Protein AF-A0AA94KXQ0-F1 (afdb_monomer_lite)

pLDDT: mean 83.4, std 13.96, range [42.69, 98.12]

InterPro domains:
  IPR001387 Cro/C1-type, helix-turn-helix domain [PF13443] (62-124)
  IPR001387 Cro/C1-type, helix-turn-helix domain [PS50943] (79-118)
  IPR001387 Cro/C1-type, helix-turn-helix domain [cd00093] (64-118)
  IPR010982 Lambda repressor-like, DNA-binding domain superfamily [G3DSA:1.10.260.40] (54-127)
  IPR010982 Lambda repressor-like, DNA-binding domain superfamily [SSF47413] (56-124)

Secondary structure (DSSP, 8-state):
----TT-EEEEE-SSSEEEEEEEEEETTEEEEEETTTTEEEEEEGGGEEE--STT--SEEETHHHHHHHTT--HHHHHHHH---HHHHHHHHTT--S---HHHHHHHHHHHT--HHHHEEE------

Foldseek 3Di:
DFDDQQAWWWFQDVVGIFIWGFHDDDDQWTFIQTPVVRDTDIDGNVRIGHPDVPPPPLKAFLLLVLCVVVVHDLVVLCVQQVDDSVLSVCRNVRVDPDDDVSRLVSVCVVSVHDSCNGMHGHDPDDD

Structure (mmCIF, N/CA/C/O backbone):
data_AF-A0AA94KXQ0-F1
#
_entry.id   AF-A0AA94KXQ0-F1
#
loop_
_atom_site.group_PDB
_atom_site.id
_atom_site.type_symbol
_atom_site.label_atom_id
_atom_site.label_alt_id
_atom_site.label_comp_id
_atom_site.label_asym_id
_atom_site.label_entity_id
_atom_site.label_seq_id
_atom_site.pdbx_PDB_ins_code
_atom_site.Cartn_x
_atom_site.Cartn_y
_atom_site.Cartn_z
_atom_site.occupancy
_atom_site.B_iso_or_equiv
_atom_site.auth_seq_id
_atom_site.auth_comp_id
_atom_site.auth_asym_id
_atom_site.auth_atom_id
_atom_site.pdbx_PDB_model_num
ATOM 1 N N . MET A 1 1 ? 16.430 -14.609 -23.253 1.00 53.09 1 MET A N 1
ATOM 2 C CA . MET A 1 1 ? 15.079 -14.021 -23.312 1.00 53.09 1 MET A CA 1
ATOM 3 C C . MET A 1 1 ? 15.297 -12.518 -23.320 1.00 53.09 1 MET A C 1
ATOM 5 O O . MET A 1 1 ? 15.898 -12.029 -22.374 1.00 53.09 1 MET A O 1
ATOM 9 N N . GLN A 1 2 ? 15.048 -11.843 -24.445 1.00 72.56 2 GLN A N 1
ATOM 10 C CA . GLN A 1 2 ? 15.337 -10.411 -24.585 1.00 72.56 2 GLN A CA 1
ATOM 11 C C . GLN A 1 2 ? 14.088 -9.640 -24.178 1.00 72.56 2 GLN A C 1
ATOM 13 O O . GLN A 1 2 ? 13.001 -9.942 -24.651 1.00 72.56 2 GLN A O 1
ATOM 18 N N . PHE A 1 3 ? 14.256 -8.722 -23.241 1.00 80.50 3 PHE A N 1
ATOM 19 C CA . PHE A 1 3 ? 13.192 -7.869 -22.753 1.00 80.50 3 PHE A CA 1
ATOM 20 C C . PHE A 1 3 ? 12.638 -6.951 -23.850 1.00 80.50 3 PHE A C 1
ATOM 22 O O . PHE A 1 3 ? 13.368 -6.587 -24.773 1.00 80.50 3 PHE A O 1
ATOM 29 N N . GLU A 1 4 ? 11.387 -6.518 -23.706 1.00 84.62 4 GLU A N 1
ATOM 30 C CA . GLU A 1 4 ? 10.721 -5.611 -24.648 1.00 84.62 4 GLU A CA 1
ATOM 31 C C . GLU A 1 4 ? 10.370 -4.261 -24.005 1.00 84.62 4 GLU A C 1
ATOM 33 O O . GLU A 1 4 ? 10.152 -4.148 -22.796 1.00 84.62 4 GLU A O 1
ATOM 38 N N . GLU A 1 5 ? 10.317 -3.198 -24.812 1.00 86.44 5 GLU A N 1
ATOM 39 C CA . GLU A 1 5 ? 9.827 -1.898 -24.342 1.00 86.44 5 GLU A CA 1
ATOM 40 C C . GLU A 1 5 ? 8.354 -1.998 -23.925 1.00 86.44 5 GLU A C 1
ATOM 42 O O . GLU A 1 5 ? 7.533 -2.597 -24.612 1.00 86.44 5 GLU A O 1
ATOM 47 N N . GLY A 1 6 ? 8.010 -1.405 -22.783 1.00 82.62 6 GLY A N 1
ATOM 48 C CA . GLY A 1 6 ? 6.681 -1.506 -22.179 1.00 82.62 6 GLY A CA 1
ATOM 49 C C . GLY A 1 6 ? 6.484 -2.726 -21.276 1.00 82.62 6 GLY A C 1
ATOM 50 O O . GLY A 1 6 ? 5.521 -2.740 -20.513 1.00 82.62 6 GLY A O 1
ATOM 51 N N . GLN A 1 7 ? 7.398 -3.701 -21.287 1.00 84.19 7 GLN A N 1
ATOM 52 C CA . GLN A 1 7 ? 7.315 -4.884 -20.432 1.00 84.19 7 GLN A CA 1
ATOM 53 C C . GLN A 1 7 ? 7.465 -4.525 -18.943 1.00 84.19 7 GLN A C 1
ATOM 55 O O . GLN A 1 7 ? 8.318 -3.713 -18.566 1.00 84.19 7 GLN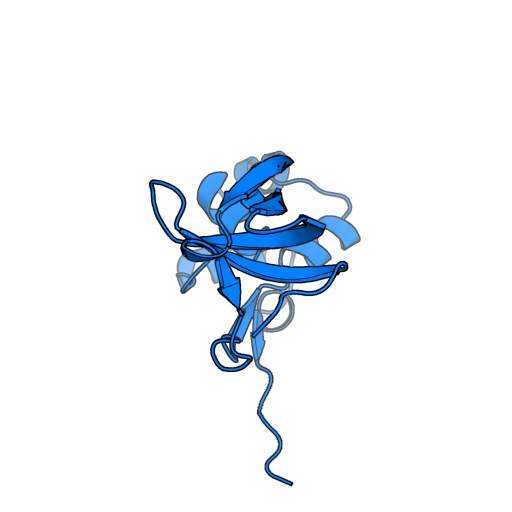 A O 1
ATOM 60 N N . GLU A 1 8 ? 6.662 -5.158 -18.084 1.00 81.75 8 GLU A N 1
ATOM 61 C CA . GLU A 1 8 ? 6.839 -5.099 -16.631 1.00 81.75 8 GLU A CA 1
ATOM 62 C C . GLU A 1 8 ? 7.847 -6.146 -16.142 1.00 81.75 8 GLU A C 1
ATOM 64 O O . GLU A 1 8 ? 7.852 -7.298 -16.575 1.00 81.75 8 GLU A O 1
ATOM 69 N N . VAL A 1 9 ? 8.722 -5.724 -15.230 1.00 85.88 9 VAL A N 1
ATOM 70 C CA . VAL A 1 9 ? 9.831 -6.525 -14.701 1.00 85.88 9 VAL A CA 1
ATOM 71 C C . VAL A 1 9 ? 10.018 -6.311 -13.201 1.00 85.88 9 VAL A C 1
ATOM 73 O O . VAL A 1 9 ? 9.662 -5.256 -12.664 1.00 85.88 9 VAL A O 1
ATOM 76 N N . MET A 1 10 ? 10.619 -7.296 -12.531 1.00 81.19 10 MET A N 1
ATOM 77 C CA . MET A 1 10 ? 11.111 -7.154 -11.163 1.00 81.19 10 MET A CA 1
ATOM 78 C C . MET A 1 10 ? 12.607 -6.873 -11.203 1.00 81.19 10 MET A C 1
ATOM 80 O O . MET A 1 10 ? 13.384 -7.617 -11.796 1.00 81.19 10 MET A O 1
ATOM 84 N N . ILE A 1 11 ? 13.020 -5.794 -10.557 1.00 81.50 11 ILE A N 1
ATOM 85 C CA . ILE A 1 11 ? 14.429 -5.442 -10.401 1.00 81.50 11 ILE A CA 1
ATOM 86 C C . ILE A 1 11 ? 14.870 -5.731 -8.972 1.00 81.50 11 ILE A C 1
ATOM 88 O O . ILE A 1 11 ? 14.142 -5.427 -8.025 1.00 81.50 11 ILE A O 1
ATOM 92 N N . ASP A 1 12 ? 16.059 -6.297 -8.804 1.00 71.44 12 ASP A N 1
ATOM 93 C CA . ASP A 1 12 ? 16.683 -6.404 -7.486 1.00 71.44 12 ASP A CA 1
ATOM 94 C C . ASP A 1 12 ? 17.334 -5.057 -7.129 1.00 71.44 12 ASP A C 1
ATOM 96 O O . ASP A 1 12 ? 18.297 -4.622 -7.764 1.00 71.44 12 ASP A O 1
ATOM 100 N N . TYR A 1 13 ? 16.756 -4.334 -6.167 1.00 69.00 13 TYR A N 1
ATOM 101 C CA . TYR A 1 13 ? 17.180 -2.991 -5.781 1.00 69.00 13 TYR A CA 1
ATOM 102 C C . TYR A 1 13 ? 17.287 -2.859 -4.265 1.00 69.00 13 TYR A C 1
ATOM 104 O O . TYR A 1 13 ? 16.295 -2.829 -3.546 1.00 69.00 13 TYR A O 1
ATOM 112 N N . VAL A 1 14 ? 18.500 -2.690 -3.746 1.00 59.66 14 VAL A N 1
ATOM 113 C CA . VAL A 1 14 ? 18.712 -2.611 -2.296 1.00 59.66 14 VAL A CA 1
ATOM 114 C C . VAL A 1 14 ? 17.888 -1.462 -1.671 1.00 59.66 14 VAL A C 1
ATOM 116 O O . VAL A 1 14 ? 18.127 -0.300 -2.011 1.00 59.66 14 VAL A O 1
ATOM 119 N N . PRO A 1 15 ? 16.961 -1.735 -0.723 1.00 52.53 15 PRO A N 1
ATOM 120 C CA . PRO A 1 15 ? 16.627 -3.034 -0.128 1.00 52.53 15 PRO A CA 1
ATOM 121 C C . PRO A 1 15 ? 15.406 -3.726 -0.790 1.00 52.53 15 PRO A C 1
ATOM 123 O O . PRO A 1 15 ? 14.259 -3.360 -0.512 1.00 52.53 15 PRO A O 1
ATOM 126 N N . GLY A 1 16 ? 15.649 -4.786 -1.574 1.00 68.88 16 GLY A N 1
ATOM 127 C CA . GLY A 1 16 ? 14.641 -5.749 -2.049 1.00 68.88 16 GLY A CA 1
ATOM 128 C C . GLY A 1 16 ? 14.194 -5.633 -3.515 1.00 68.88 16 GLY A C 1
ATOM 129 O O . GLY A 1 16 ? 14.661 -4.807 -4.286 1.00 68.88 16 GLY A O 1
ATOM 130 N N . MET A 1 17 ? 13.245 -6.479 -3.918 1.00 76.00 17 MET A N 1
ATOM 131 C CA . MET A 1 17 ? 12.717 -6.444 -5.283 1.00 76.00 17 MET A CA 1
ATOM 132 C C . MET A 1 17 ? 11.724 -5.289 -5.487 1.00 76.00 17 MET A C 1
ATOM 134 O O . MET A 1 17 ? 10.936 -4.953 -4.597 1.00 76.00 17 MET A O 1
ATOM 138 N N . MET A 1 18 ? 11.737 -4.676 -6.671 1.00 78.44 18 MET A N 1
ATOM 139 C CA . MET A 1 18 ? 10.806 -3.611 -7.054 1.00 78.44 18 MET A CA 1
ATOM 140 C C . MET A 1 18 ? 10.211 -3.855 -8.439 1.00 78.44 18 MET A C 1
ATOM 142 O O . MET A 1 18 ? 10.912 -4.296 -9.342 1.00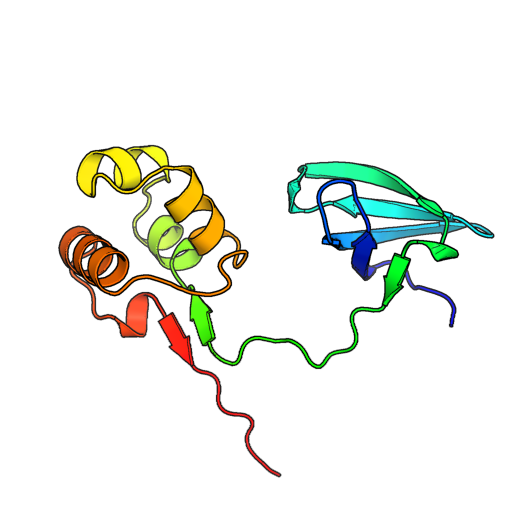 78.44 18 MET A O 1
ATOM 146 N N . LYS A 1 19 ? 8.941 -3.478 -8.623 1.00 81.06 19 LYS A N 1
ATOM 147 C CA . LYS A 1 19 ? 8.282 -3.481 -9.933 1.00 81.06 19 LYS A CA 1
ATOM 148 C C . LYS A 1 19 ? 8.751 -2.293 -10.774 1.00 81.06 19 LYS A C 1
ATOM 150 O O . LYS A 1 19 ? 8.746 -1.148 -10.302 1.00 81.06 19 LYS A O 1
ATOM 155 N N . ALA A 1 20 ? 9.088 -2.534 -12.032 1.00 86.00 20 ALA A N 1
ATOM 156 C CA . ALA A 1 20 ? 9.500 -1.508 -12.979 1.00 86.00 20 ALA A CA 1
ATOM 157 C C . ALA A 1 20 ? 8.926 -1.769 -14.377 1.00 86.00 20 ALA A C 1
ATOM 159 O O . ALA A 1 20 ? 8.634 -2.907 -14.726 1.00 86.00 20 ALA A O 1
ATOM 160 N N . THR A 1 21 ? 8.784 -0.714 -15.179 1.00 88.06 21 THR A N 1
ATOM 161 C CA . THR A 1 21 ? 8.464 -0.833 -16.611 1.00 88.06 21 THR A CA 1
ATOM 162 C C . THR A 1 21 ? 9.703 -0.543 -17.429 1.00 88.06 21 THR A C 1
ATOM 164 O O . THR A 1 21 ? 10.372 0.472 -17.211 1.00 88.06 21 THR A O 1
ATOM 167 N N . ILE A 1 22 ? 9.983 -1.381 -18.416 1.00 90.62 22 ILE A N 1
ATOM 168 C CA . ILE A 1 22 ? 11.069 -1.155 -19.361 1.00 90.62 22 ILE A CA 1
ATOM 169 C C . ILE A 1 22 ? 10.691 -0.014 -20.299 1.00 90.62 22 ILE A C 1
ATOM 171 O O . ILE A 1 22 ? 9.662 -0.040 -20.965 1.00 90.62 22 ILE A O 1
ATOM 175 N N . LYS A 1 23 ? 11.525 1.024 -20.328 1.00 91.50 23 LYS A N 1
ATOM 176 C CA . LYS A 1 23 ? 11.352 2.191 -21.198 1.00 91.50 23 LYS A CA 1
ATOM 177 C C . LYS A 1 23 ? 12.154 2.066 -22.478 1.00 91.50 23 LYS A C 1
ATOM 179 O O . LYS A 1 23 ? 11.649 2.445 -23.521 1.00 91.50 23 LYS A O 1
ATOM 184 N N . THR A 1 24 ? 13.384 1.567 -22.387 1.00 88.56 24 THR A N 1
ATOM 185 C CA . THR A 1 24 ? 14.235 1.308 -23.554 1.00 88.56 24 THR A CA 1
ATOM 186 C C . THR A 1 24 ? 15.144 0.120 -23.298 1.00 88.56 24 THR A C 1
ATOM 188 O O . THR A 1 24 ? 15.683 0.007 -22.193 1.00 88.56 24 THR A O 1
ATOM 191 N N . VAL A 1 25 ? 15.406 -0.682 -24.326 1.00 87.62 25 VAL A N 1
ATOM 192 C CA . VAL A 1 25 ? 16.363 -1.800 -24.290 1.00 87.62 25 VAL A CA 1
ATOM 193 C C . VAL A 1 25 ? 17.529 -1.486 -25.224 1.00 87.62 25 VAL A C 1
ATOM 195 O O . VAL A 1 25 ? 17.312 -1.092 -26.369 1.00 87.62 25 VAL A O 1
ATOM 198 N N . ARG A 1 26 ? 18.770 -1.596 -24.738 1.00 82.25 26 ARG A N 1
ATOM 199 C CA . ARG A 1 26 ? 19.986 -1.369 -25.534 1.00 82.25 26 ARG A CA 1
ATOM 200 C C . ARG A 1 26 ? 21.072 -2.339 -25.107 1.00 82.25 26 ARG A C 1
ATOM 202 O O . ARG A 1 26 ? 21.480 -2.298 -23.954 1.00 82.25 26 ARG A O 1
ATOM 209 N N . ASP A 1 27 ? 21.557 -3.142 -26.046 1.00 81.12 27 ASP A N 1
ATOM 210 C CA . ASP A 1 27 ? 22.637 -4.107 -25.826 1.00 81.12 27 ASP A CA 1
ATOM 211 C C . ASP A 1 27 ? 22.375 -5.010 -24.600 1.00 81.12 27 ASP A C 1
ATOM 213 O O . ASP A 1 27 ? 21.523 -5.898 -24.661 1.00 81.12 27 ASP A O 1
ATOM 217 N N . ASP A 1 28 ? 23.081 -4.759 -23.495 1.00 80.50 28 ASP A N 1
ATOM 218 C CA . ASP A 1 28 ? 23.046 -5.461 -22.209 1.00 80.50 28 ASP A CA 1
ATOM 219 C C . ASP A 1 28 ? 22.431 -4.631 -21.062 1.00 80.50 28 ASP A C 1
ATOM 221 O O . ASP A 1 28 ? 22.497 -5.012 -19.892 1.00 80.50 28 ASP A O 1
ATOM 225 N N . ALA A 1 29 ? 21.781 -3.509 -21.376 1.00 82.06 29 ALA A N 1
ATOM 226 C CA . ALA A 1 29 ? 21.147 -2.646 -20.390 1.00 82.06 29 ALA A CA 1
ATOM 227 C C . ALA A 1 29 ? 19.720 -2.238 -20.779 1.00 82.06 29 ALA A C 1
ATOM 229 O O . ALA A 1 29 ? 19.386 -1.970 -21.936 1.00 82.06 29 ALA A O 1
ATOM 230 N N . CYS A 1 30 ? 18.867 -2.091 -19.769 1.00 87.44 30 CYS A N 1
ATOM 231 C CA . CYS A 1 30 ? 17.552 -1.484 -19.912 1.00 87.44 30 CYS A CA 1
ATOM 232 C C . CYS A 1 30 ? 17.482 -0.183 -19.117 1.00 87.44 30 CYS A C 1
ATOM 234 O O . CYS A 1 30 ? 17.889 -0.109 -17.956 1.00 87.44 30 CYS A O 1
ATOM 236 N N . ARG A 1 31 ? 16.887 0.853 -19.715 1.00 88.81 31 ARG A N 1
ATOM 237 C CA . ARG A 1 31 ? 16.346 1.965 -18.931 1.00 88.81 31 ARG A CA 1
ATOM 238 C C . ARG A 1 31 ? 14.965 1.546 -18.472 1.00 88.81 31 ARG A C 1
ATOM 240 O O . ARG A 1 31 ? 14.105 1.255 -19.301 1.00 88.81 31 ARG A O 1
ATOM 247 N N . VAL A 1 32 ? 14.754 1.534 -17.168 1.00 89.62 32 VAL A N 1
ATOM 248 C CA . VAL A 1 32 ? 13.474 1.167 -16.566 1.00 89.62 32 VAL A CA 1
ATOM 249 C C . VAL A 1 32 ? 12.952 2.326 -15.731 1.00 89.62 32 VAL A C 1
ATOM 251 O O . VAL A 1 32 ? 13.721 3.106 -15.164 1.00 89.62 32 VAL A O 1
ATOM 254 N N . PHE A 1 33 ? 11.636 2.439 -15.644 1.00 86.94 33 PHE A N 1
ATOM 255 C CA . PHE A 1 33 ? 10.968 3.322 -14.704 1.00 86.94 33 PHE A CA 1
ATOM 256 C C . PHE A 1 33 ? 10.569 2.518 -13.474 1.00 86.94 33 PHE A C 1
ATOM 258 O O . PHE A 1 33 ? 9.752 1.604 -13.565 1.00 86.94 33 PHE A O 1
ATOM 265 N N . VAL A 1 34 ? 11.148 2.852 -12.323 1.00 83.12 34 VAL A N 1
ATOM 266 C CA . VAL A 1 34 ? 10.860 2.156 -11.067 1.00 83.12 34 VAL A CA 1
ATOM 267 C C . VAL A 1 34 ? 9.679 2.825 -10.389 1.00 83.12 34 VAL A C 1
ATOM 269 O O . VAL A 1 34 ? 9.825 3.902 -9.806 1.00 83.12 34 VAL A O 1
ATOM 272 N N . HIS A 1 35 ? 8.518 2.170 -10.419 1.00 75.88 35 HIS A N 1
ATOM 273 C CA . HIS A 1 35 ? 7.257 2.712 -9.904 1.00 75.88 35 HIS A CA 1
ATOM 274 C C . HIS A 1 35 ? 7.365 3.175 -8.450 1.00 75.88 35 HIS A C 1
ATOM 276 O O . HIS A 1 35 ? 6.914 4.261 -8.099 1.00 75.88 35 HIS A O 1
ATOM 282 N N . ARG A 1 36 ? 8.045 2.386 -7.610 1.00 70.94 36 ARG A N 1
ATOM 283 C CA . ARG A 1 36 ? 8.203 2.674 -6.179 1.00 70.94 36 ARG A CA 1
ATOM 284 C C . ARG A 1 36 ? 9.062 3.912 -5.887 1.00 70.94 36 ARG A C 1
ATOM 286 O O . ARG A 1 36 ? 8.879 4.530 -4.843 1.00 70.94 36 ARG A O 1
ATOM 293 N N . ILE A 1 37 ? 9.992 4.272 -6.775 1.00 73.69 37 ILE A N 1
ATOM 294 C CA . ILE A 1 37 ? 10.905 5.419 -6.598 1.00 73.69 37 ILE A CA 1
ATOM 295 C C . ILE A 1 37 ? 10.458 6.621 -7.450 1.00 73.69 37 ILE A C 1
ATOM 297 O O . ILE A 1 37 ? 10.861 7.752 -7.181 1.00 73.69 37 ILE A O 1
ATOM 301 N N . GLY A 1 38 ? 9.623 6.399 -8.470 1.00 79.75 38 GLY A N 1
ATOM 302 C CA . GLY A 1 38 ? 9.222 7.431 -9.427 1.00 79.75 38 GLY A CA 1
ATOM 303 C C . GLY A 1 38 ? 10.398 7.954 -10.254 1.00 79.75 38 GLY A C 1
ATOM 304 O O . GLY A 1 38 ? 10.398 9.111 -10.669 1.00 79.75 38 GLY A O 1
ATOM 305 N N . LYS A 1 39 ? 11.437 7.131 -10.438 1.00 81.38 39 LYS A N 1
ATOM 306 C CA . LYS A 1 39 ? 12.668 7.502 -11.140 1.00 81.38 39 LYS A CA 1
ATOM 307 C C . LYS A 1 39 ? 12.966 6.536 -12.268 1.00 81.38 39 LYS A C 1
ATOM 309 O O . LYS A 1 39 ? 12.786 5.325 -12.140 1.00 81.38 39 LYS A O 1
ATOM 314 N N . GLU A 1 40 ? 13.492 7.103 -13.342 1.00 89.94 40 GLU A N 1
ATOM 315 C CA . GLU A 1 40 ? 14.130 6.342 -14.403 1.00 89.94 40 GLU A CA 1
ATOM 316 C C . GLU A 1 40 ? 15.560 6.009 -14.004 1.00 89.94 40 GLU A C 1
ATOM 318 O O . GLU A 1 40 ? 16.316 6.871 -13.549 1.00 89.94 40 GLU A O 1
ATOM 323 N N . MET A 1 41 ? 15.927 4.749 -14.176 1.00 86.19 41 MET A N 1
ATOM 324 C CA . MET A 1 41 ? 17.247 4.241 -13.836 1.00 86.19 41 MET A CA 1
ATOM 325 C C . MET A 1 41 ? 17.717 3.273 -14.918 1.00 86.19 41 MET A C 1
ATOM 327 O O . MET A 1 41 ? 16.915 2.693 -15.649 1.00 86.19 41 MET A O 1
ATOM 331 N N . LEU A 1 42 ? 19.035 3.152 -15.046 1.00 86.25 42 LEU A N 1
ATOM 332 C CA . LEU A 1 42 ? 19.673 2.198 -15.942 1.00 86.25 42 LEU A CA 1
ATOM 333 C C . LEU A 1 42 ? 19.995 0.934 -15.143 1.00 86.25 42 LEU A C 1
ATOM 335 O O . LEU A 1 42 ? 20.600 1.036 -14.077 1.00 86.25 42 LEU A O 1
ATOM 339 N N . PHE A 1 43 ? 19.597 -0.221 -15.660 1.00 82.31 43 PHE A N 1
ATOM 340 C CA . PHE A 1 43 ? 19.874 -1.525 -15.070 1.00 82.31 43 PHE A CA 1
ATOM 341 C C . PHE A 1 43 ? 20.515 -2.439 -16.101 1.00 82.31 43 PHE A C 1
ATOM 343 O O . PHE A 1 43 ? 20.149 -2.413 -17.274 1.00 82.31 43 PHE A O 1
ATOM 350 N N . ASP A 1 44 ? 21.452 -3.252 -15.634 1.00 80.25 44 ASP A N 1
ATOM 351 C CA . ASP A 1 44 ? 22.001 -4.368 -16.394 1.00 80.25 44 ASP A CA 1
ATOM 352 C C . ASP A 1 44 ? 20.931 -5.459 -16.527 1.00 80.25 44 ASP A C 1
ATOM 354 O O . ASP A 1 44 ? 20.271 -5.795 -15.538 1.00 80.25 44 ASP A O 1
ATOM 358 N N . ILE A 1 45 ? 20.757 -6.013 -17.729 1.00 75.00 45 ILE A N 1
ATOM 359 C CA . ILE A 1 45 ? 19.722 -7.021 -18.008 1.00 75.00 45 ILE A CA 1
ATOM 360 C C . ILE A 1 45 ? 19.844 -8.276 -17.136 1.00 75.00 45 ILE A C 1
ATOM 362 O O . ILE A 1 45 ? 18.845 -8.955 -16.925 1.00 75.00 45 ILE A O 1
ATOM 366 N N . ASN A 1 46 ? 21.028 -8.575 -16.589 1.00 72.62 46 ASN A N 1
ATOM 367 C CA . ASN A 1 46 ? 21.249 -9.723 -15.706 1.00 72.62 46 ASN A CA 1
ATOM 368 C C . ASN A 1 46 ? 20.660 -9.529 -14.298 1.00 72.62 46 ASN A C 1
ATOM 370 O O . ASN A 1 46 ? 20.519 -10.497 -13.558 1.00 72.62 46 ASN A O 1
ATOM 374 N N . HIS A 1 47 ? 20.333 -8.292 -13.914 1.00 71.12 47 HIS A N 1
ATOM 375 C CA . HIS A 1 47 ? 19.726 -7.953 -12.617 1.00 71.12 47 HIS A CA 1
ATOM 376 C C . HIS A 1 47 ? 18.231 -7.619 -12.738 1.00 71.12 47 HIS A C 1
ATOM 378 O O . HIS A 1 47 ? 17.595 -7.190 -11.770 1.00 71.12 47 HIS A O 1
ATOM 384 N N . ILE A 1 48 ? 17.680 -7.788 -13.939 1.00 70.56 48 ILE A N 1
ATOM 385 C CA . ILE A 1 48 ? 16.269 -7.618 -14.245 1.00 70.56 48 ILE A CA 1
ATOM 386 C C . ILE A 1 48 ? 15.699 -9.017 -14.416 1.00 70.56 48 ILE A C 1
ATOM 388 O O . ILE A 1 48 ? 16.156 -9.786 -15.256 1.00 70.56 48 ILE A O 1
ATOM 392 N N . TYR A 1 49 ? 14.698 -9.352 -13.619 1.00 67.00 49 TYR A N 1
ATOM 393 C CA . TYR A 1 49 ? 13.977 -10.605 -13.749 1.00 67.00 49 TYR A CA 1
ATOM 394 C C . TYR A 1 49 ? 12.682 -10.320 -14.511 1.00 67.00 49 TYR A C 1
ATOM 396 O O . TYR A 1 49 ? 11.965 -9.373 -14.154 1.00 67.00 49 TYR A O 1
ATOM 404 N N . PRO A 1 50 ? 12.365 -11.085 -15.573 1.00 55.06 50 PRO A N 1
ATOM 405 C CA . PRO A 1 50 ? 11.033 -11.021 -16.149 1.00 55.06 50 PRO A CA 1
ATOM 406 C C . PRO A 1 50 ? 10.032 -11.324 -15.034 1.00 55.06 50 PRO A C 1
ATOM 408 O O . PRO A 1 50 ? 10.267 -12.208 -14.210 1.00 55.06 50 PRO A O 1
ATOM 411 N N . VAL A 1 51 ? 8.947 -10.554 -14.973 1.00 56.09 51 VAL A N 1
ATOM 412 C CA . VAL A 1 51 ? 7.813 -10.940 -14.134 1.00 56.09 51 VAL A CA 1
ATOM 413 C C . VAL A 1 51 ? 7.280 -12.226 -14.757 1.00 56.09 51 VAL A C 1
ATOM 415 O O . VAL A 1 51 ? 6.693 -12.183 -15.837 1.00 56.09 51 VAL A O 1
ATOM 418 N N . GLU A 1 52 ? 7.558 -13.376 -14.140 1.00 47.78 52 GLU A N 1
ATOM 419 C CA . GLU A 1 52 ? 6.744 -14.556 -14.413 1.00 47.78 52 GLU A CA 1
ATOM 420 C C . GLU A 1 52 ? 5.312 -14.226 -13.960 1.00 47.78 52 GLU A C 1
ATOM 422 O O . GLU A 1 52 ? 5.162 -13.608 -12.900 1.00 47.78 52 GLU A O 1
ATOM 427 N N . PRO A 1 53 ? 4.272 -14.574 -14.740 1.00 44.28 53 PRO A N 1
ATOM 428 C CA . PRO A 1 53 ? 2.885 -14.241 -14.404 1.00 44.28 53 PRO A CA 1
ATOM 429 C C . PRO A 1 53 ? 2.389 -14.768 -13.042 1.00 44.28 53 PRO A C 1
ATOM 431 O O . PRO A 1 53 ? 1.347 -14.333 -12.570 1.00 44.28 53 PRO A O 1
ATOM 434 N N . ASP A 1 54 ? 3.133 -15.634 -12.354 1.00 47.78 54 ASP A N 1
ATOM 435 C CA . ASP A 1 54 ? 2.572 -16.486 -11.300 1.00 47.78 54 ASP A CA 1
ATOM 436 C C . ASP A 1 54 ? 2.892 -16.032 -9.864 1.00 47.78 54 ASP A C 1
ATOM 438 O O . ASP A 1 54 ? 3.204 -16.838 -8.988 1.00 47.78 54 ASP A O 1
ATOM 442 N N . PHE A 1 55 ? 2.792 -14.729 -9.589 1.00 45.84 55 PHE A N 1
ATOM 443 C CA . PHE A 1 55 ? 2.655 -14.212 -8.216 1.00 45.84 55 PHE A CA 1
ATOM 444 C C . PHE A 1 55 ? 1.727 -12.988 -8.167 1.00 45.84 55 PHE A C 1
ATOM 446 O O . PHE A 1 55 ? 1.967 -12.023 -7.436 1.00 45.84 55 PHE A O 1
ATOM 453 N N . GLU A 1 56 ? 0.634 -13.006 -8.930 1.00 54.34 56 GLU A N 1
ATOM 454 C CA . GLU A 1 56 ? -0.514 -12.191 -8.549 1.00 54.34 56 GLU A CA 1
ATOM 455 C C . GLU A 1 56 ? -1.089 -12.794 -7.270 1.00 54.34 56 GLU A C 1
ATOM 457 O O . GLU A 1 56 ? -1.587 -13.918 -7.233 1.00 54.34 56 GLU A O 1
ATOM 462 N N . ASN A 1 57 ? -0.965 -12.064 -6.161 1.00 57.84 57 ASN A N 1
ATOM 463 C CA . ASN A 1 57 ? -1.780 -12.382 -5.005 1.00 57.84 57 ASN A CA 1
ATOM 464 C C . ASN A 1 57 ? -3.229 -12.396 -5.499 1.00 57.84 57 ASN A C 1
ATOM 466 O O . ASN A 1 57 ? -3.739 -11.350 -5.887 1.00 57.84 57 ASN A O 1
ATOM 470 N N . MET A 1 58 ? -3.907 -13.542 -5.392 1.00 73.94 58 MET A N 1
ATOM 471 C CA . MET A 1 58 ? -5.351 -13.647 -5.647 1.00 73.94 58 MET A CA 1
ATOM 472 C C . MET A 1 58 ? -6.167 -12.653 -4.803 1.00 73.94 58 MET A C 1
ATOM 474 O O . MET A 1 58 ? -7.363 -12.508 -5.006 1.00 73.94 58 MET A O 1
ATOM 478 N N . ILE A 1 59 ? -5.534 -12.003 -3.819 1.00 83.25 59 ILE A N 1
ATOM 479 C CA . ILE A 1 59 ? -6.081 -10.957 -2.968 1.00 83.25 59 ILE A CA 1
ATOM 480 C C . ILE A 1 59 ? -5.333 -9.642 -3.218 1.00 83.25 59 ILE A C 1
ATOM 482 O O . ILE A 1 59 ? -4.146 -9.527 -2.906 1.00 83.25 59 ILE A O 1
ATOM 486 N N . GLU A 1 60 ? -6.055 -8.618 -3.662 1.00 85.50 60 GLU A N 1
ATOM 487 C CA . GLU A 1 60 ? -5.527 -7.267 -3.883 1.00 85.50 60 GLU A CA 1
ATOM 488 C C . GLU A 1 60 ? -6.277 -6.211 -3.053 1.00 85.50 60 GLU A C 1
ATOM 490 O O . GLU A 1 60 ? -7.398 -6.416 -2.585 1.00 85.50 60 GLU A O 1
ATOM 495 N N . SER A 1 61 ? -5.643 -5.053 -2.857 1.00 89.56 61 SER A N 1
ATOM 496 C CA . SER A 1 61 ? -6.226 -3.915 -2.139 1.00 89.56 61 SER A CA 1
ATOM 497 C C . SER A 1 61 ? -6.764 -2.875 -3.121 1.00 89.56 61 SER A C 1
ATOM 499 O O . SER A 1 61 ? -5.999 -2.255 -3.854 1.00 89.56 61 SER A O 1
ATOM 501 N N . LYS A 1 62 ? -8.063 -2.584 -3.031 1.00 92.25 62 LYS A N 1
ATOM 502 C CA . LYS A 1 62 ? -8.783 -1.540 -3.785 1.00 92.25 62 LYS A CA 1
ATOM 503 C C . LYS A 1 62 ? -8.726 -0.161 -3.117 1.00 92.25 62 LYS A C 1
ATOM 505 O O . LYS A 1 62 ? -9.424 0.779 -3.501 1.00 92.25 62 LYS A O 1
ATOM 510 N N . LEU A 1 63 ? -7.869 0.007 -2.104 1.00 94.25 63 LEU A N 1
ATOM 511 C CA . LEU A 1 63 ? -7.785 1.257 -1.344 1.00 94.25 63 LEU A CA 1
ATOM 512 C C . LEU A 1 6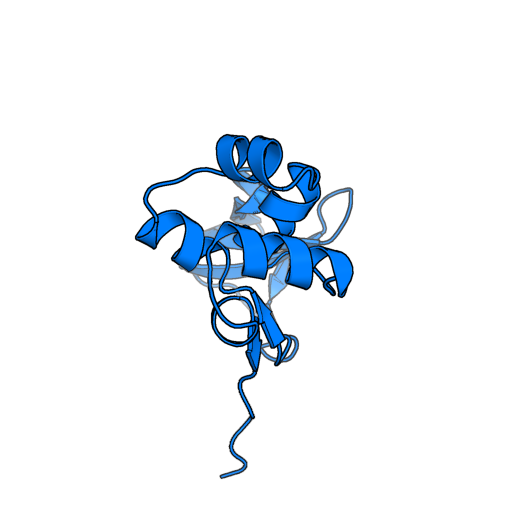3 ? -7.392 2.466 -2.212 1.00 94.25 63 LEU A C 1
ATOM 514 O O . LEU A 1 63 ? -7.841 3.579 -1.940 1.00 94.25 63 LEU A O 1
ATOM 518 N N . GLY A 1 64 ? -6.573 2.269 -3.251 1.00 91.62 64 GLY A N 1
ATOM 519 C CA . GLY A 1 64 ? -6.209 3.340 -4.184 1.00 91.62 64 GLY A CA 1
ATOM 520 C C . GLY A 1 64 ? -7.423 3.912 -4.922 1.00 91.62 64 GLY A C 1
ATOM 521 O O . GLY A 1 64 ? -7.611 5.131 -4.952 1.00 91.62 64 GLY A O 1
ATOM 522 N N . GLU A 1 65 ? -8.291 3.037 -5.429 1.00 92.25 65 GLU A N 1
ATOM 523 C CA . GLU A 1 65 ? -9.545 3.419 -6.082 1.00 92.25 65 GLU A CA 1
ATOM 524 C C . GLU A 1 65 ? -10.500 4.108 -5.109 1.00 92.25 65 GLU A C 1
ATOM 526 O O . GLU A 1 65 ? -11.064 5.155 -5.429 1.00 92.25 65 GLU A O 1
ATOM 531 N N . LEU A 1 66 ? -10.639 3.581 -3.888 1.00 94.06 66 LEU A N 1
ATOM 532 C CA . LEU A 1 66 ? -11.465 4.202 -2.851 1.00 94.06 66 LEU A CA 1
ATOM 533 C C . LEU A 1 66 ? -11.007 5.628 -2.530 1.00 94.06 66 LEU A C 1
ATOM 535 O O . LEU A 1 66 ? -11.836 6.537 -2.476 1.00 94.06 66 LEU A O 1
ATOM 539 N N . ILE A 1 67 ? -9.702 5.853 -2.356 1.00 94.81 67 ILE A N 1
ATOM 540 C CA . ILE A 1 67 ? -9.150 7.191 -2.096 1.00 94.81 67 ILE A CA 1
ATOM 541 C C . ILE A 1 67 ? -9.449 8.14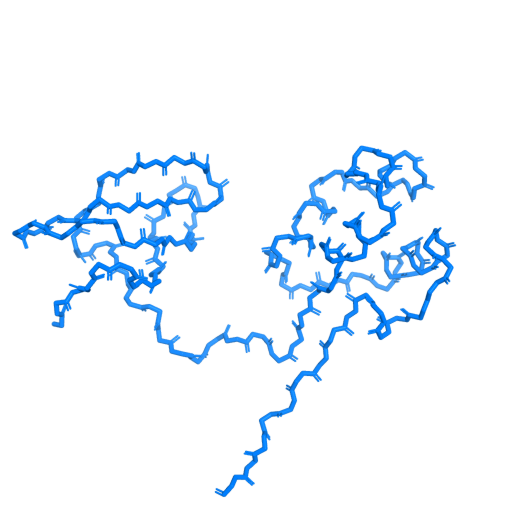2 -3.260 1.00 94.81 67 ILE A C 1
ATOM 543 O O . ILE A 1 67 ? -9.875 9.277 -3.026 1.00 94.81 67 ILE A O 1
ATOM 547 N N . HIS A 1 68 ? -9.275 7.672 -4.499 1.00 92.75 68 HIS A N 1
ATOM 548 C CA . HIS A 1 68 ? -9.574 8.451 -5.698 1.00 92.75 68 HIS A CA 1
ATOM 549 C C . HIS A 1 68 ? -11.063 8.823 -5.778 1.00 92.75 68 HIS A C 1
ATOM 551 O O . HIS A 1 68 ? -11.410 10.003 -5.876 1.00 92.75 68 HIS A O 1
ATOM 557 N N . ASN A 1 69 ? -11.949 7.833 -5.649 1.00 93.19 69 ASN A N 1
ATOM 558 C CA . ASN A 1 69 ? -13.400 7.999 -5.749 1.00 93.19 69 ASN A CA 1
ATOM 559 C C . ASN A 1 69 ? -13.959 8.910 -4.650 1.00 93.19 69 ASN A C 1
ATOM 561 O O . ASN A 1 69 ? -14.890 9.683 -4.879 1.00 93.19 69 ASN A O 1
ATOM 565 N N . ARG A 1 70 ? -13.363 8.862 -3.455 1.00 93.81 70 ARG A N 1
ATOM 566 C CA . ARG A 1 70 ? -13.745 9.697 -2.308 1.00 93.81 70 ARG A CA 1
ATOM 567 C C . ARG A 1 70 ? -13.077 11.074 -2.310 1.00 93.81 70 ARG A C 1
ATOM 569 O O . ARG A 1 70 ? -13.347 11.857 -1.404 1.00 93.81 70 ARG A O 1
ATOM 576 N N . ARG A 1 71 ? -12.251 11.387 -3.320 1.00 95.06 71 ARG A N 1
ATOM 577 C CA . ARG A 1 71 ? -11.514 12.658 -3.463 1.00 95.06 71 ARG A CA 1
ATOM 578 C C . ARG A 1 71 ? -10.732 13.039 -2.201 1.00 95.06 71 ARG A C 1
ATOM 580 O O . ARG A 1 71 ? -10.662 14.213 -1.847 1.00 95.06 71 ARG A O 1
ATOM 587 N N . THR A 1 72 ? -10.165 12.039 -1.533 1.00 95.56 72 THR A N 1
ATOM 588 C CA . THR A 1 72 ? -9.328 12.220 -0.341 1.00 95.56 72 THR A CA 1
ATOM 589 C C . THR A 1 72 ? -7.868 11.917 -0.676 1.00 95.56 72 THR A C 1
ATOM 591 O O . THR A 1 72 ? -7.504 11.707 -1.834 1.00 95.56 72 THR A O 1
ATOM 594 N N . ASN A 1 73 ? -6.992 11.924 0.323 1.00 95.69 73 ASN A N 1
ATOM 595 C CA . ASN A 1 73 ? -5.579 11.621 0.161 1.00 95.69 73 ASN A CA 1
ATOM 596 C C . ASN A 1 73 ? -5.026 10.853 1.369 1.00 95.69 73 ASN A C 1
ATOM 598 O O . ASN A 1 73 ? -5.627 10.792 2.439 1.00 95.69 73 ASN A O 1
ATOM 602 N N . ILE A 1 74 ? -3.829 10.285 1.212 1.00 95.44 74 ILE A N 1
ATOM 603 C CA . ILE A 1 74 ? -3.169 9.467 2.244 1.00 95.44 74 ILE A CA 1
ATOM 604 C C . ILE A 1 74 ? -3.019 10.215 3.579 1.00 95.44 74 ILE A C 1
ATOM 606 O O . ILE A 1 74 ? -3.090 9.595 4.641 1.00 95.44 74 ILE A O 1
ATOM 610 N N . LYS A 1 75 ? -2.794 11.535 3.546 1.00 97.19 75 LYS A N 1
ATOM 611 C CA . LYS A 1 75 ? -2.644 12.343 4.761 1.00 97.19 75 LYS A CA 1
ATOM 612 C C . LYS A 1 75 ? -3.968 12.436 5.522 1.00 97.19 75 LYS A C 1
ATOM 614 O O . LYS A 1 75 ? -3.961 12.205 6.725 1.00 97.19 75 LYS A O 1
ATOM 619 N N . GLU A 1 76 ? -5.069 12.720 4.839 1.00 97.56 76 GLU A N 1
ATOM 620 C CA . GLU A 1 76 ? -6.401 12.791 5.454 1.00 97.56 76 GLU A CA 1
ATOM 621 C C . GLU A 1 76 ? -6.830 11.438 6.030 1.00 97.56 76 GLU A C 1
ATOM 623 O O . GLU A 1 76 ? -7.271 11.364 7.175 1.00 97.56 76 GLU A O 1
ATOM 628 N N . VAL A 1 77 ? -6.606 10.347 5.289 1.00 97.44 77 VAL A N 1
ATOM 629 C CA . VAL A 1 77 ? -6.898 8.987 5.771 1.00 97.44 77 VAL A CA 1
ATOM 630 C C . VAL A 1 77 ? -6.060 8.657 7.007 1.00 97.44 77 VAL A C 1
ATOM 632 O O . VAL A 1 77 ? -6.571 8.085 7.967 1.00 97.44 77 VAL A O 1
ATOM 635 N N . HIS A 1 78 ? -4.780 9.035 7.022 1.00 97.88 78 HIS A N 1
ATOM 636 C CA . HIS A 1 78 ? -3.915 8.879 8.193 1.00 97.88 78 HIS A CA 1
ATOM 637 C C . HIS A 1 78 ? -4.467 9.620 9.415 1.00 97.88 78 HIS A C 1
ATOM 639 O O . HIS A 1 78 ? -4.552 9.034 10.493 1.00 97.88 78 HIS A O 1
ATOM 645 N N . GLU A 1 79 ? -4.861 10.881 9.242 1.00 98.12 79 GLU A N 1
ATOM 646 C CA . GLU A 1 79 ? -5.395 11.724 10.317 1.00 98.12 79 GLU A CA 1
ATOM 647 C C . GLU A 1 79 ? -6.731 11.190 10.854 1.00 98.12 79 GLU A C 1
ATOM 649 O O . GLU A 1 79 ? -6.946 11.192 12.064 1.00 98.12 79 GLU A O 1
ATOM 654 N N . ALA A 1 80 ? -7.595 10.663 9.984 1.00 97.25 80 ALA A N 1
ATOM 655 C CA . ALA A 1 80 ? -8.905 10.149 10.375 1.00 97.25 80 ALA A CA 1
ATOM 656 C C . ALA A 1 80 ? -8.866 8.740 10.994 1.00 97.25 80 ALA A C 1
ATOM 658 O O . ALA A 1 80 ? -9.658 8.429 11.881 1.00 97.25 80 ALA A O 1
ATOM 659 N N . THR A 1 81 ? -7.966 7.869 10.528 1.00 97.00 81 THR A N 1
ATOM 660 C CA . THR A 1 81 ? -7.926 6.449 10.939 1.00 97.00 81 THR A CA 1
ATOM 661 C C . THR A 1 81 ? -6.858 6.140 11.988 1.00 97.00 81 THR A C 1
ATOM 663 O O . THR A 1 81 ? -6.887 5.076 12.613 1.00 97.00 81 THR A O 1
ATOM 666 N N . GLY A 1 82 ? -5.866 7.021 12.150 1.00 97.69 82 GLY A N 1
ATOM 667 C CA . GLY A 1 82 ? -4.674 6.773 12.962 1.00 97.69 82 GLY A CA 1
ATOM 668 C C . GLY A 1 82 ? -3.734 5.701 12.392 1.00 97.69 82 GLY A C 1
ATOM 669 O O . GLY A 1 82 ? -2.782 5.298 13.060 1.00 97.69 82 GLY A O 1
ATOM 670 N N . LEU A 1 83 ? -3.978 5.204 11.175 1.00 97.75 83 LEU A N 1
ATOM 671 C CA . LEU A 1 83 ? -3.085 4.265 10.492 1.00 97.75 83 LEU A CA 1
ATOM 672 C C . LEU A 1 83 ? -1.829 4.984 10.014 1.00 97.75 83 LEU A C 1
ATOM 674 O O . LEU A 1 83 ? -1.907 6.115 9.546 1.00 97.75 83 LEU A O 1
ATOM 678 N N . SER A 1 84 ? -0.662 4.339 10.071 1.00 97.25 84 SER A N 1
ATOM 679 C CA . SER A 1 84 ? 0.566 4.971 9.576 1.00 97.25 84 SER A CA 1
ATOM 680 C C . SER A 1 84 ? 0.466 5.286 8.075 1.00 97.25 84 SER A C 1
ATOM 682 O O . SER A 1 84 ? -0.081 4.496 7.300 1.00 97.25 84 SER A O 1
ATOM 684 N N . ARG A 1 85 ? 1.053 6.410 7.640 1.00 95.88 85 ARG A N 1
ATOM 685 C CA . ARG A 1 85 ? 1.114 6.771 6.210 1.00 95.88 85 ARG A CA 1
ATOM 686 C C . ARG A 1 85 ? 1.777 5.681 5.368 1.00 95.88 85 ARG A C 1
ATOM 688 O O . ARG A 1 85 ? 1.358 5.455 4.240 1.00 95.88 85 ARG A O 1
ATOM 695 N N . THR A 1 86 ? 2.767 4.981 5.924 1.00 93.00 86 THR A N 1
ATOM 696 C CA . THR A 1 86 ? 3.431 3.846 5.269 1.00 93.00 86 THR A CA 1
ATOM 697 C C . THR A 1 86 ? 2.468 2.686 5.042 1.00 93.00 86 THR A C 1
ATOM 699 O O . THR A 1 86 ? 2.442 2.126 3.953 1.00 93.00 86 THR A O 1
ATOM 702 N N . THR A 1 87 ? 1.635 2.349 6.032 1.00 94.00 87 THR A N 1
ATOM 703 C CA . THR A 1 87 ? 0.607 1.304 5.892 1.00 94.00 87 THR A CA 1
ATOM 704 C C . THR A 1 87 ? -0.378 1.654 4.784 1.00 94.00 87 THR A C 1
ATOM 706 O O . THR A 1 87 ? -0.620 0.829 3.910 1.00 94.00 87 THR A O 1
ATOM 709 N N . ILE A 1 88 ? -0.900 2.882 4.786 1.00 96.38 88 ILE A N 1
ATOM 710 C CA . ILE A 1 88 ? -1.852 3.339 3.765 1.00 96.38 88 ILE A CA 1
ATOM 711 C C . ILE A 1 88 ? -1.186 3.339 2.384 1.00 96.38 88 ILE A C 1
ATOM 713 O O . ILE A 1 88 ? -1.751 2.805 1.441 1.00 96.38 88 ILE A O 1
ATOM 717 N N . SER A 1 89 ? 0.035 3.868 2.268 1.00 89.81 89 SER A N 1
ATOM 718 C CA . SER A 1 89 ? 0.787 3.890 1.008 1.00 89.81 89 SER A CA 1
ATOM 719 C C . SER A 1 89 ? 1.035 2.485 0.453 1.00 89.81 89 SER A C 1
ATOM 721 O O . SER A 1 89 ? 0.839 2.252 -0.736 1.00 89.81 89 SER A O 1
ATOM 723 N N . ASN A 1 90 ? 1.412 1.523 1.299 1.00 88.25 90 ASN A N 1
ATOM 724 C CA . ASN A 1 90 ? 1.613 0.147 0.849 1.00 88.25 90 ASN A CA 1
ATOM 725 C C . ASN A 1 90 ? 0.312 -0.481 0.335 1.00 88.25 90 ASN A C 1
ATOM 727 O O . ASN A 1 90 ? 0.344 -1.181 -0.667 1.00 88.25 90 ASN A O 1
ATOM 731 N N . LEU A 1 91 ? -0.822 -0.209 0.986 1.00 92.00 91 LEU A N 1
ATOM 732 C CA . LEU A 1 91 ? -2.132 -0.701 0.550 1.00 92.00 91 LEU A CA 1
ATOM 733 C C . LEU A 1 91 ? -2.613 -0.037 -0.745 1.00 92.00 91 LEU A C 1
ATOM 735 O O . LEU A 1 91 ? -3.168 -0.712 -1.602 1.00 92.00 91 LEU A O 1
ATOM 739 N N . VAL A 1 92 ? -2.389 1.269 -0.902 1.00 88.88 92 VAL A N 1
ATOM 740 C CA . VAL A 1 92 ? -2.754 2.021 -2.116 1.00 88.88 92 VAL A CA 1
ATOM 741 C C . VAL A 1 92 ? -1.974 1.541 -3.335 1.00 88.88 92 VAL A C 1
ATOM 743 O O . VAL A 1 92 ? -2.521 1.503 -4.427 1.00 88.88 92 VAL A O 1
ATOM 746 N N . ASN A 1 93 ? -0.706 1.183 -3.147 1.00 83.19 93 ASN A N 1
ATOM 747 C CA . ASN A 1 93 ? 0.183 0.798 -4.240 1.00 83.19 93 ASN A CA 1
ATOM 748 C C . ASN A 1 93 ? 0.295 -0.727 -4.439 1.00 83.19 93 ASN A C 1
ATOM 750 O O . ASN A 1 93 ? 1.179 -1.169 -5.167 1.00 83.19 93 ASN A O 1
ATOM 754 N N . GLY A 1 94 ? -0.519 -1.538 -3.751 1.00 79.75 94 GLY A N 1
ATOM 755 C CA . GLY A 1 94 ? -0.462 -3.004 -3.863 1.00 79.75 94 GLY A CA 1
ATOM 756 C C . GLY A 1 94 ? 0.818 -3.649 -3.304 1.00 79.75 94 GLY A C 1
ATOM 757 O O . GLY A 1 94 ? 1.115 -4.798 -3.598 1.00 79.75 94 GLY A O 1
ATOM 758 N N . TYR A 1 95 ? 1.592 -2.939 -2.477 1.00 80.00 95 TYR A N 1
ATOM 759 C CA . TYR A 1 95 ? 2.849 -3.436 -1.890 1.00 80.00 95 TYR A CA 1
ATOM 760 C C . TYR A 1 95 ? 2.658 -4.202 -0.574 1.00 80.00 95 TYR A C 1
ATOM 762 O O . TYR A 1 95 ? 3.632 -4.601 0.067 1.00 80.00 95 TYR A O 1
ATOM 770 N N . ALA A 1 96 ? 1.422 -4.341 -0.103 1.00 82.62 96 ALA A N 1
ATOM 771 C CA . ALA A 1 96 ? 1.133 -5.061 1.125 1.00 82.62 96 ALA A CA 1
ATOM 772 C C . ALA A 1 96 ? 1.065 -6.570 0.853 1.00 82.62 96 ALA A C 1
ATOM 774 O O . ALA A 1 96 ? 0.205 -7.026 0.113 1.00 82.62 96 ALA A O 1
ATOM 775 N N . SER A 1 97 ? 1.913 -7.353 1.525 1.00 77.69 97 SER A N 1
ATOM 776 C CA . SER A 1 97 ? 1.819 -8.824 1.543 1.00 77.69 97 SER A CA 1
ATOM 777 C C . SER A 1 97 ? 0.682 -9.352 2.428 1.00 77.69 97 SER A C 1
ATOM 779 O O . SER A 1 97 ? 0.470 -10.555 2.538 1.00 77.69 97 SER A O 1
ATOM 781 N N . GLY A 1 98 ? -0.026 -8.454 3.109 1.00 84.31 98 GLY A N 1
ATOM 782 C CA . GLY A 1 98 ? -1.151 -8.768 3.971 1.00 84.31 98 GLY A CA 1
ATOM 783 C C . GLY A 1 98 ? -1.666 -7.525 4.684 1.00 84.31 98 GLY A C 1
ATOM 784 O O . GLY A 1 98 ? -0.994 -6.492 4.766 1.00 84.31 98 GLY A O 1
ATOM 785 N N . ILE A 1 99 ? -2.872 -7.632 5.230 1.00 91.19 99 ILE A N 1
ATOM 786 C CA . ILE A 1 99 ? -3.541 -6.553 5.951 1.00 91.19 99 ILE A CA 1
ATOM 787 C C . ILE A 1 99 ? -4.078 -7.068 7.284 1.00 91.19 99 ILE A C 1
ATOM 789 O O . ILE A 1 99 ? -4.623 -8.163 7.385 1.00 91.19 99 ILE A O 1
ATOM 793 N N . ARG A 1 100 ? -3.894 -6.279 8.345 1.00 93.88 100 ARG A N 1
ATOM 794 C CA . ARG A 1 100 ? -4.416 -6.613 9.675 1.00 93.88 100 ARG A CA 1
ATOM 795 C C . ARG A 1 100 ? -5.922 -6.356 9.725 1.00 93.88 100 ARG A C 1
ATOM 797 O O . ARG A 1 100 ? -6.377 -5.335 9.212 1.00 93.88 100 ARG A O 1
ATOM 804 N N . PHE A 1 101 ? -6.677 -7.184 10.446 1.00 96.25 101 PHE A N 1
ATOM 805 C CA . PHE A 1 101 ? -8.121 -6.973 10.628 1.00 96.25 101 PHE A CA 1
ATOM 806 C C . PHE A 1 101 ? -8.456 -5.614 11.249 1.00 96.25 101 PHE A C 1
ATOM 808 O O . PHE A 1 101 ? -9.355 -4.934 10.775 1.00 96.25 101 PHE A O 1
ATOM 815 N N . GLU A 1 102 ? -7.672 -5.149 12.225 1.00 96.50 102 GLU A N 1
ATOM 816 C CA . GLU A 1 102 ? -7.843 -3.805 12.794 1.00 96.50 102 GLU A CA 1
ATOM 817 C C . GLU A 1 102 ? -7.715 -2.700 11.729 1.00 96.50 102 GLU A C 1
ATOM 819 O O . GLU A 1 102 ? -8.419 -1.693 11.770 1.00 96.50 102 GLU A O 1
ATOM 824 N N . THR A 1 103 ? -6.823 -2.888 10.750 1.00 96.56 103 THR A N 1
ATOM 825 C CA . THR A 1 103 ? -6.664 -1.951 9.630 1.00 96.56 103 THR A CA 1
ATOM 826 C C . THR A 1 103 ? -7.910 -1.948 8.751 1.00 96.56 103 THR A C 1
ATOM 828 O O . THR A 1 103 ? -8.393 -0.871 8.411 1.00 96.56 103 THR A O 1
ATOM 831 N N . LEU A 1 104 ? -8.479 -3.122 8.464 1.00 96.62 104 LEU A N 1
ATOM 832 C CA . LEU A 1 104 ? -9.748 -3.229 7.744 1.00 96.62 104 LEU A CA 1
ATOM 833 C C . LEU A 1 104 ? -10.900 -2.566 8.488 1.00 96.62 104 LEU A C 1
ATOM 835 O O . LEU A 1 104 ? -11.615 -1.775 7.886 1.00 96.62 104 LEU A O 1
ATOM 839 N N . THR A 1 105 ? -11.042 -2.805 9.793 1.00 97.25 105 THR A N 1
ATOM 840 C CA . THR A 1 105 ? -12.079 -2.159 10.611 1.00 97.25 105 THR A CA 1
ATOM 84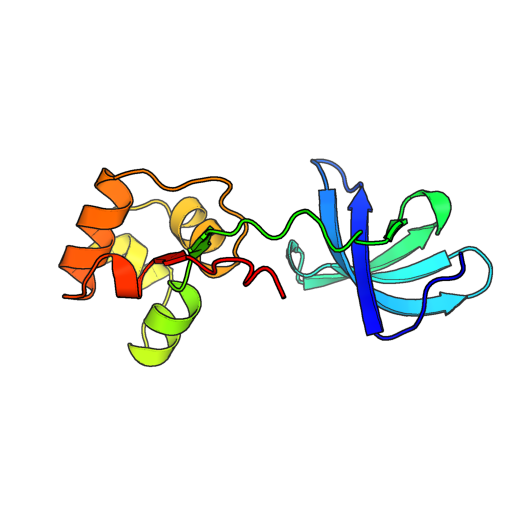1 C C . THR A 1 105 ? -11.961 -0.638 10.559 1.00 97.25 105 THR A C 1
ATOM 843 O O . THR A 1 105 ? -12.952 0.056 10.348 1.00 97.25 105 THR A O 1
ATOM 846 N N . LYS A 1 106 ? -10.746 -0.100 10.715 1.00 97.75 106 LYS A N 1
ATOM 847 C CA . LYS A 1 106 ? -10.504 1.349 10.675 1.00 97.75 106 LYS A CA 1
ATOM 848 C C . LYS A 1 106 ? -10.853 1.959 9.320 1.00 97.75 106 LYS A C 1
ATOM 850 O O . LYS A 1 106 ? -11.504 3.000 9.280 1.00 97.75 106 LYS A O 1
ATOM 855 N N . LEU A 1 107 ? -10.436 1.319 8.228 1.00 97.31 107 LEU A N 1
ATOM 856 C CA . LEU A 1 107 ? -10.727 1.785 6.872 1.00 97.31 107 LEU A CA 1
ATOM 857 C C . LEU A 1 107 ? -12.223 1.679 6.553 1.00 97.31 107 LEU A C 1
ATOM 859 O O . LEU A 1 107 ? -12.810 2.659 6.107 1.00 97.31 107 LEU A O 1
ATOM 863 N N . SER A 1 108 ? -12.847 0.538 6.852 1.00 96.69 108 SER A N 1
ATOM 864 C CA . SER A 1 108 ? -14.280 0.295 6.647 1.00 96.69 108 SER A CA 1
ATOM 865 C C . SER A 1 108 ? -15.136 1.322 7.390 1.00 96.69 108 SER A C 1
ATOM 867 O O . SER A 1 108 ? -15.995 1.951 6.775 1.00 96.69 108 SER A O 1
ATOM 869 N N . ASN A 1 109 ? -14.828 1.597 8.663 1.00 97.00 109 ASN A N 1
ATOM 870 C CA . ASN A 1 109 ? -15.519 2.621 9.450 1.00 97.00 109 ASN A CA 1
ATOM 871 C C . ASN A 1 109 ? -15.316 4.035 8.890 1.00 97.00 109 ASN A C 1
ATOM 873 O O . ASN A 1 109 ? -16.256 4.823 8.851 1.00 97.00 109 ASN A O 1
ATOM 877 N N . HIS A 1 110 ? -14.096 4.374 8.465 1.00 97.00 110 HIS A N 1
ATOM 878 C CA . HIS A 1 110 ? -13.793 5.706 7.941 1.00 97.00 110 HIS A CA 1
ATOM 879 C C . HIS A 1 110 ? -14.484 5.978 6.601 1.00 97.00 110 HIS A C 1
ATOM 881 O O . HIS A 1 110 ? -15.072 7.041 6.413 1.00 97.00 110 HIS A O 1
ATOM 887 N N . PHE A 1 111 ? -14.428 5.017 5.680 1.00 95.81 111 PHE A N 1
ATOM 888 C CA . PHE A 1 111 ? -15.034 5.137 4.356 1.00 95.81 111 PHE A CA 1
ATOM 889 C C . PHE A 1 111 ? -16.522 4.772 4.330 1.00 95.81 111 PHE A C 1
ATOM 891 O O . PHE A 1 111 ? -17.168 4.978 3.299 1.00 95.81 111 PHE A O 1
ATOM 898 N N . ASN A 1 112 ? -17.054 4.260 5.446 1.00 96.12 112 ASN A N 1
ATOM 899 C CA . ASN A 1 112 ? -18.406 3.726 5.573 1.00 96.12 112 ASN A CA 1
ATOM 900 C C . ASN A 1 112 ? -18.722 2.748 4.425 1.00 96.12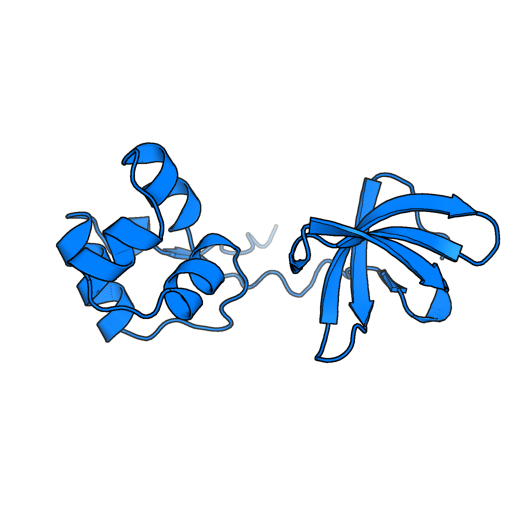 112 ASN A C 1
ATOM 902 O O . ASN A 1 112 ? -19.628 2.983 3.624 1.00 96.12 112 ASN A O 1
ATOM 906 N N . CYS A 1 113 ? -17.886 1.715 4.304 1.00 94.56 113 CYS A N 1
ATOM 907 C CA . CYS A 1 113 ? -17.894 0.737 3.210 1.00 94.56 113 CYS A CA 1
ATOM 908 C C . CYS A 1 113 ? -17.654 -0.686 3.728 1.00 94.56 113 CYS A C 1
ATOM 910 O O . CYS A 1 113 ? -17.192 -0.862 4.860 1.00 94.56 113 CYS A O 1
ATOM 912 N N . GLU A 1 114 ? -17.957 -1.694 2.915 1.00 95.69 114 GLU A N 1
ATOM 913 C CA . GLU A 1 114 ? -17.717 -3.091 3.265 1.00 95.69 114 GLU A CA 1
ATOM 914 C C . GLU A 1 114 ? -16.253 -3.492 3.046 1.00 95.69 114 GLU A C 1
ATOM 916 O O . GLU A 1 114 ? -15.478 -2.832 2.355 1.00 95.69 114 GLU A O 1
ATOM 921 N N . ILE A 1 115 ? -15.844 -4.613 3.646 1.00 94.38 115 ILE A N 1
ATOM 922 C CA . ILE A 1 115 ? -14.478 -5.139 3.490 1.00 94.38 115 ILE A CA 1
ATOM 923 C C . ILE A 1 115 ? -14.189 -5.485 2.020 1.00 94.38 115 ILE A C 1
ATOM 925 O O . ILE A 1 115 ? -13.066 -5.287 1.563 1.00 94.38 115 ILE A O 1
ATOM 929 N N . THR A 1 116 ? -15.200 -5.938 1.279 1.00 93.00 116 THR A N 1
ATOM 930 C CA . THR A 1 116 ? -15.139 -6.243 -0.161 1.00 93.00 116 THR A CA 1
ATOM 931 C C . THR A 1 116 ? -14.938 -5.009 -1.041 1.00 93.00 116 THR A C 1
ATOM 933 O O . THR A 1 116 ? -14.502 -5.140 -2.180 1.00 93.00 116 THR A O 1
ATOM 936 N N . ASP A 1 117 ? -15.206 -3.806 -0.524 1.00 93.81 117 ASP A N 1
ATOM 937 C CA . ASP A 1 117 ? -14.875 -2.559 -1.222 1.00 93.81 117 ASP A CA 1
ATOM 938 C C . ASP A 1 117 ? -13.383 -2.213 -1.073 1.00 93.81 117 ASP A C 1
ATOM 940 O O . ASP A 1 117 ? -12.825 -1.472 -1.880 1.00 93.81 117 ASP A O 1
ATOM 944 N N . ILE A 1 118 ? -12.727 -2.735 -0.028 1.00 94.38 118 ILE A N 1
ATOM 945 C CA . ILE A 1 118 ? -11.314 -2.481 0.291 1.00 94.38 118 ILE A CA 1
ATOM 946 C C . ILE A 1 118 ? -10.415 -3.587 -0.265 1.00 94.38 118 ILE A C 1
ATOM 948 O O . ILE A 1 118 ? -9.273 -3.313 -0.630 1.00 94.38 118 ILE A O 1
ATOM 952 N N . ILE A 1 119 ? -10.905 -4.826 -0.309 1.00 92.62 119 ILE A N 1
ATOM 953 C CA . ILE A 1 119 ? -10.166 -6.004 -0.760 1.00 92.62 119 ILE A CA 1
ATOM 954 C C . ILE A 1 119 ? -10.935 -6.696 -1.879 1.00 92.62 119 ILE A C 1
ATOM 956 O O . ILE A 1 119 ? -12.122 -6.977 -1.730 1.00 92.62 119 ILE A O 1
ATOM 960 N N . ASN A 1 120 ? -10.228 -7.054 -2.947 1.00 88.50 120 ASN A N 1
ATOM 961 C CA . ASN A 1 120 ? -10.725 -7.966 -3.968 1.00 88.50 120 ASN A CA 1
ATOM 962 C C . ASN A 1 120 ? -10.146 -9.365 -3.760 1.00 88.50 120 ASN A C 1
ATOM 964 O O . ASN A 1 120 ? -9.002 -9.491 -3.324 1.00 88.50 120 ASN A O 1
ATOM 968 N N . TYR A 1 121 ? -10.912 -10.389 -4.124 1.00 86.88 121 TYR A N 1
ATOM 969 C CA . TYR A 1 121 ? -10.383 -11.727 -4.353 1.00 86.88 121 TYR A CA 1
ATOM 970 C C . TYR A 1 121 ? -10.768 -12.161 -5.763 1.00 86.88 121 TYR A C 1
ATOM 972 O O . TYR A 1 121 ? -11.960 -12.302 -6.042 1.00 86.88 121 TYR A O 1
ATOM 980 N N . GLU A 1 122 ? -9.780 -12.366 -6.630 1.00 76.62 122 GLU A N 1
ATOM 981 C CA . GLU A 1 122 ? -10.002 -12.926 -7.960 1.00 76.62 122 GLU A CA 1
ATOM 982 C C . GLU A 1 122 ? -9.667 -14.410 -7.932 1.00 76.62 122 GLU A C 1
ATOM 984 O O . GLU A 1 122 ? -8.593 -14.836 -7.507 1.00 76.62 122 GLU A O 1
ATOM 989 N N . LYS A 1 123 ? -10.653 -15.211 -8.320 1.00 70.44 123 LYS A N 1
ATOM 990 C CA . LYS A 1 123 ? -10.515 -16.654 -8.406 1.00 70.44 123 LYS A CA 1
ATOM 991 C C . LYS A 1 123 ? -10.049 -16.967 -9.819 1.00 70.44 123 LYS A C 1
ATOM 993 O O . LYS A 1 123 ? -10.701 -16.533 -10.763 1.00 70.44 123 LYS A O 1
ATOM 998 N N . GLU A 1 124 ? -8.972 -17.729 -9.963 1.00 62.31 124 GLU A N 1
ATOM 999 C CA . GLU A 1 124 ? -8.658 -18.342 -11.253 1.00 62.31 124 GLU A CA 1
ATOM 1000 C C . GLU A 1 124 ? -9.840 -19.241 -11.643 1.00 62.31 124 GLU A C 1
ATOM 1002 O O . GLU A 1 124 ? -10.185 -20.190 -10.930 1.00 62.31 124 GLU A O 1
ATOM 1007 N N . GLU A 1 125 ? -10.532 -18.892 -12.727 1.00 58.75 125 GLU A N 1
ATOM 1008 C CA . GLU A 1 125 ? -11.492 -19.797 -13.345 1.00 58.75 125 GLU A CA 1
ATOM 1009 C C . GLU A 1 125 ? -10.689 -20.889 -14.061 1.00 58.75 125 GLU A C 1
ATOM 1011 O O . GLU A 1 125 ? -10.031 -20.628 -15.066 1.00 58.75 125 GLU A O 1
ATOM 1016 N N . GLU A 1 126 ? -10.711 -22.113 -13.523 1.00 50.19 126 GLU A N 1
ATOM 1017 C CA . GLU A 1 126 ? -10.255 -23.298 -14.255 1.00 50.19 126 GLU A CA 1
ATOM 1018 C C . GLU A 1 126 ? -11.152 -23.470 -15.495 1.00 50.19 126 GLU A C 1
ATOM 1020 O O . GLU A 1 126 ? -12.345 -23.762 -15.360 1.00 50.19 126 GLU A O 1
ATOM 1025 N N . VAL A 1 127 ? -10.585 -23.262 -16.690 1.00 42.69 127 VAL A N 1
ATOM 1026 C CA . VAL A 1 127 ? -11.227 -23.533 -17.992 1.00 42.69 127 VAL A CA 1
ATOM 1027 C C . VAL A 1 127 ? -10.801 -24.897 -18.519 1.00 42.69 127 VAL A C 1
ATOM 1029 O O . VAL A 1 127 ? -9.578 -25.165 -18.533 1.00 42.69 127 VAL A O 1
#

Radius of gyration: 17.32 Å; chains: 1; bounding box: 42×36×39 Å

Organism: NCBI:txid407035

Sequence (127 aa):
MQFEEGQEVMIDYVPGMMKATIKTVRDDACRVFVHRIGKEMLFDINHIYPVEPDFENMIESKLGELIHNRRTNIKEVHEATGLSRTTISNLVNGYASGIRFETLTKLSNHFNCEITDIINYEKEEEV